Protein AF-0000000080134472 (afdb_homodimer)

Sequence (182 aa):
MKRLTGLQKQVLALYRGFLRTSRTKTPEERNKIESIVSQQFRRNAIEVDRKNFIYIEYLLRRGAKQLQQLKTVDTVSMFTTTPSPPSPPPTMKRLTGLQKQVLALYRGFLRTSRTKTPEERNKIESIVSQQFRRNAIEVDRKNFIYIEYLLRRGAKQLQQLKTVDTVSMFTTTPSPPSPPPT

Organism: Aquilegia coerulea (NCBI:txid218851)

Structure (mmCIF, N/CA/C/O backbone):
data_AF-0000000080134472-model_v1
#
loop_
_entity.id
_entity.type
_entity.pdbx_description
1 polymer 'Complex 1 LYR protein domain-containing protein'
#
loop_
_atom_site.group_PDB
_atom_site.id
_atom_site.type_symbol
_atom_site.label_atom_id
_atom_site.label_alt_id
_atom_site.label_comp_id
_atom_site.label_asym_id
_atom_site.label_entity_id
_atom_site.label_seq_id
_atom_site.pdbx_PDB_ins_code
_atom_site.Cartn_x
_atom_site.Cartn_y
_atom_site.Cartn_z
_atom_site.occupancy
_atom_site.B_iso_or_equiv
_atom_site.auth_seq_id
_atom_site.auth_comp_id
_atom_site.auth_asym_id
_atom_site.auth_atom_id
_atom_site.pdbx_PDB_model_num
ATOM 1 N N . MET A 1 1 ? -15.125 -4.25 -18.797 1 57.41 1 MET A N 1
ATOM 2 C CA . MET A 1 1 ? -14.047 -4.723 -17.938 1 57.41 1 MET A CA 1
ATOM 3 C C . MET A 1 1 ? -13.484 -3.58 -17.094 1 57.41 1 MET A C 1
ATOM 5 O O . MET A 1 1 ? -13.461 -2.43 -17.531 1 57.41 1 MET A O 1
ATOM 9 N N . LYS A 1 2 ? -13.289 -3.744 -15.797 1 72.44 2 LYS A N 1
ATOM 10 C CA . LYS A 1 2 ? -12.758 -2.688 -14.945 1 72.44 2 LYS A CA 1
ATOM 11 C C . LYS A 1 2 ? -11.352 -2.289 -15.367 1 72.44 2 LYS A C 1
ATOM 13 O O . LYS A 1 2 ? -10.562 -3.133 -15.805 1 72.44 2 LYS A O 1
ATOM 18 N N . ARG A 1 3 ? -11.203 -1.103 -15.5 1 89.81 3 ARG A N 1
ATOM 19 C CA . ARG A 1 3 ? -9.898 -0.569 -15.859 1 89.81 3 ARG A CA 1
ATOM 20 C C . ARG A 1 3 ? -8.836 -0.98 -14.844 1 89.81 3 ARG A C 1
ATOM 22 O O . ARG A 1 3 ? -8.945 -0.662 -13.664 1 89.81 3 ARG A O 1
ATOM 29 N N . LEU A 1 4 ? -7.918 -1.798 -15.18 1 87.81 4 LEU A N 1
ATOM 30 C CA . LEU A 1 4 ? -6.863 -2.33 -14.32 1 87.81 4 LEU A CA 1
ATOM 31 C C . LEU A 1 4 ? -5.586 -1.508 -14.453 1 87.81 4 LEU A C 1
ATOM 33 O O . LEU A 1 4 ? -5.289 -0.988 -15.531 1 87.81 4 LEU A O 1
ATOM 37 N N . THR A 1 5 ? -4.969 -1.309 -13.297 1 88 5 THR A N 1
ATOM 38 C CA . THR A 1 5 ? -3.662 -0.662 -13.328 1 88 5 THR A CA 1
ATOM 39 C C . THR A 1 5 ? -2.609 -1.59 -13.93 1 88 5 THR A C 1
ATOM 41 O O . THR A 1 5 ? -2.859 -2.783 -14.109 1 88 5 THR A O 1
ATOM 44 N N . GLY A 1 6 ? -1.47 -1.007 -14.266 1 91.31 6 GLY A N 1
ATOM 45 C CA . GLY A 1 6 ? -0.4 -1.82 -14.82 1 91.31 6 GLY A CA 1
ATOM 46 C C . GLY A 1 6 ? -0.006 -2.979 -13.922 1 91.31 6 GLY A C 1
ATOM 47 O O . GLY A 1 6 ? 0.147 -4.109 -14.391 1 91.31 6 GLY A O 1
ATOM 48 N N . LEU A 1 7 ? 0.048 -2.717 -12.68 1 92.5 7 LEU A N 1
ATOM 49 C CA . LEU A 1 7 ? 0.427 -3.732 -11.703 1 92.5 7 LEU A CA 1
ATOM 50 C C . LEU A 1 7 ? -0.631 -4.828 -11.617 1 92.5 7 LEU A C 1
ATOM 52 O O . LEU A 1 7 ? -0.299 -6.012 -11.539 1 92.5 7 LEU A O 1
ATOM 56 N N . GLN A 1 8 ? -1.829 -4.367 -11.672 1 92.19 8 GLN A N 1
ATOM 57 C CA . GLN A 1 8 ? -2.936 -5.32 -11.633 1 92.19 8 GLN A CA 1
ATOM 58 C C . GLN A 1 8 ? -2.912 -6.238 -12.852 1 92.19 8 GLN A C 1
ATOM 60 O O . GLN A 1 8 ? -3.184 -7.438 -12.734 1 92.19 8 GLN A O 1
ATOM 65 N N . LYS A 1 9 ? -2.568 -5.703 -13.914 1 96.12 9 LYS A N 1
ATOM 66 C CA . LYS A 1 9 ? -2.461 -6.5 -15.133 1 96.12 9 LYS A CA 1
ATOM 67 C C . LYS A 1 9 ? -1.32 -7.508 -15.031 1 96.12 9 LYS A C 1
ATOM 69 O O . LYS A 1 9 ? -1.448 -8.641 -15.5 1 96.12 9 LYS A O 1
ATOM 74 N N . GLN A 1 10 ? -0.285 -7.043 -14.5 1 97.06 10 GLN A N 1
ATOM 75 C CA . GLN A 1 10 ? 0.865 -7.926 -14.328 1 97.06 10 GLN A CA 1
ATOM 76 C C . GLN A 1 10 ? 0.537 -9.086 -13.391 1 97.06 10 GLN A C 1
ATOM 78 O O . GLN A 1 10 ? 0.891 -10.234 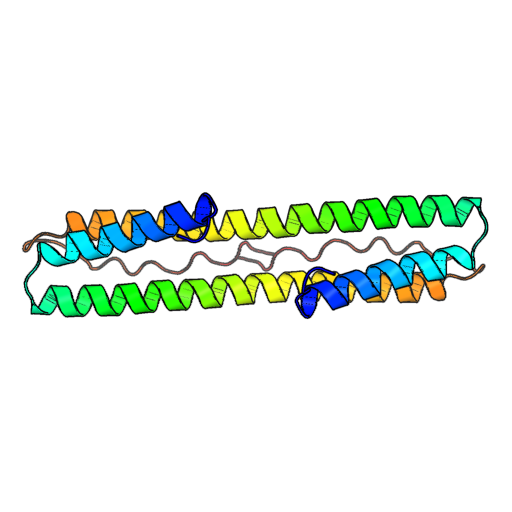-13.664 1 97.06 10 GLN A O 1
ATOM 83 N N . VAL A 1 11 ? -0.142 -8.789 -12.352 1 97 11 VAL A N 1
ATOM 84 C CA . VAL A 1 11 ? -0.553 -9.82 -11.391 1 97 11 VAL A CA 1
ATOM 85 C C . VAL A 1 11 ? -1.493 -10.812 -12.07 1 97 11 VAL A C 1
ATOM 87 O O . VAL A 1 11 ? -1.326 -12.023 -11.938 1 97 11 VAL A O 1
ATOM 90 N N . LEU A 1 12 ? -2.412 -10.25 -12.859 1 96.88 12 LEU A N 1
ATOM 91 C CA . LEU A 1 12 ? -3.375 -11.109 -13.547 1 96.88 12 LEU A CA 1
ATOM 92 C C . LEU A 1 12 ? -2.682 -11.992 -14.578 1 96.88 12 LEU A C 1
ATOM 94 O O . LEU A 1 12 ? -3.02 -13.172 -14.719 1 96.88 12 LEU A O 1
ATOM 98 N N . ALA A 1 13 ? -1.777 -11.43 -15.219 1 98.06 13 ALA A N 1
ATOM 99 C CA . ALA A 1 13 ? -1.027 -12.18 -16.219 1 98.06 13 ALA A CA 1
ATOM 100 C C . ALA A 1 13 ? -0.251 -13.328 -15.57 1 98.06 13 ALA A C 1
ATOM 102 O O . ALA A 1 13 ? -0.202 -14.438 -16.109 1 98.06 1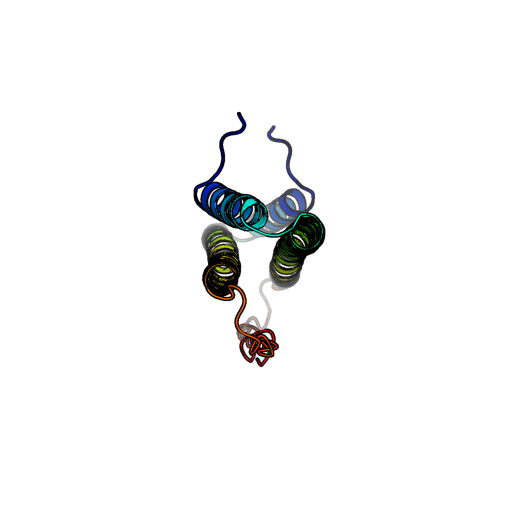3 ALA A O 1
ATOM 103 N N . LEU A 1 14 ? 0.298 -13.078 -14.43 1 98 14 LEU A N 1
ATOM 104 C CA . LEU A 1 14 ? 1.042 -14.094 -13.695 1 98 14 LEU A CA 1
ATOM 105 C C . LEU A 1 14 ? 0.116 -15.211 -13.227 1 98 14 LEU A C 1
ATOM 107 O O . LEU A 1 14 ? 0.446 -16.391 -13.352 1 98 14 LEU A O 1
ATOM 111 N N . TYR A 1 15 ? -0.926 -14.742 -12.688 1 97.62 15 TYR A N 1
ATOM 112 C CA . TYR A 1 15 ? -1.924 -15.703 -12.234 1 97.62 15 TYR A CA 1
ATOM 113 C C . TYR A 1 15 ? -2.363 -16.609 -13.375 1 97.62 15 TYR A C 1
ATOM 115 O O . TYR A 1 15 ? -2.369 -17.844 -13.234 1 97.62 15 TYR A O 1
ATOM 123 N N . ARG A 1 16 ? -2.693 -16.078 -14.492 1 97.56 16 ARG A N 1
ATOM 124 C CA . ARG A 1 16 ? -3.096 -16.828 -15.672 1 97.56 16 ARG A CA 1
ATOM 125 C C . ARG A 1 16 ? -1.982 -17.766 -16.141 1 97.56 16 ARG A C 1
ATOM 127 O O . ARG A 1 16 ? -2.248 -18.875 -16.609 1 97.56 16 ARG A O 1
ATOM 134 N N . GLY A 1 17 ? -0.794 -17.234 -16.047 1 97.88 17 GLY A N 1
ATOM 135 C CA . GLY A 1 17 ? 0.347 -18.062 -16.391 1 97.88 17 GLY A CA 1
ATOM 136 C C . GLY A 1 17 ? 0.418 -19.344 -15.57 1 97.88 17 GLY A C 1
ATOM 137 O O . GLY A 1 17 ? 0.674 -20.422 -16.109 1 97.88 17 GLY A O 1
ATOM 138 N N . PHE A 1 18 ? 0.134 -19.25 -14.344 1 97.5 18 PHE A N 1
ATOM 139 C CA . PHE A 1 18 ? 0.097 -20.422 -13.477 1 97.5 18 PHE A CA 1
ATOM 140 C C . PHE A 1 18 ? -1.016 -21.375 -13.906 1 97.5 18 PHE A C 1
ATOM 142 O O . PHE A 1 18 ? -0.802 -22.578 -14 1 97.5 18 PHE A O 1
ATOM 149 N N . LEU A 1 19 ? -2.16 -20.828 -14.18 1 97.19 19 LEU A N 1
ATOM 150 C CA . LEU A 1 19 ? -3.314 -21.656 -14.523 1 97.19 19 LEU A CA 1
ATOM 151 C C . LEU A 1 19 ? -3.102 -22.344 -15.867 1 97.19 19 LEU A C 1
ATOM 153 O O . LEU A 1 19 ? -3.463 -23.516 -16.031 1 97.19 19 LEU A O 1
ATOM 157 N N . ARG A 1 20 ? -2.479 -21.672 -16.734 1 97 20 ARG A N 1
ATOM 158 C CA . ARG A 1 20 ? -2.186 -22.266 -18.031 1 97 20 ARG A CA 1
ATOM 159 C C . ARG A 1 20 ? -1.187 -23.406 -17.906 1 97 20 ARG A C 1
ATOM 161 O O . ARG A 1 20 ? -1.351 -24.453 -18.531 1 97 20 ARG A O 1
ATOM 168 N N . THR A 1 21 ? -0.228 -23.203 -17.078 1 96.12 21 THR A N 1
ATOM 169 C CA . THR A 1 21 ? 0.786 -24.234 -16.875 1 96.12 21 THR A CA 1
ATOM 170 C C . THR A 1 21 ? 0.186 -25.453 -16.188 1 96.12 21 THR A C 1
ATOM 172 O O . THR A 1 21 ? 0.572 -26.578 -16.469 1 96.12 21 THR A O 1
ATOM 175 N N . SER A 1 22 ? -0.727 -25.188 -15.297 1 95.44 22 SER A N 1
ATOM 176 C CA . SER A 1 22 ? -1.353 -26.281 -14.57 1 95.44 22 SER A CA 1
ATOM 177 C C . SER A 1 22 ? -2.082 -27.234 -15.523 1 95.44 22 SER A C 1
ATOM 179 O O . SER A 1 22 ? -2.225 -28.422 -15.234 1 95.44 22 SER A O 1
ATOM 181 N N . ARG A 1 23 ? -2.479 -26.719 -16.672 1 95.31 23 ARG A N 1
ATOM 182 C CA . ARG A 1 23 ? -3.242 -27.516 -17.625 1 95.31 23 ARG A CA 1
ATOM 183 C C . ARG A 1 23 ? -2.344 -28.516 -18.344 1 95.31 23 ARG A C 1
ATOM 185 O O . ARG A 1 23 ? -2.832 -29.469 -18.953 1 95.31 23 ARG A O 1
ATOM 192 N N . THR A 1 24 ? -1.021 -28.281 -18.281 1 93.38 24 THR A N 1
ATOM 193 C CA . THR A 1 24 ? -0.069 -29.188 -18.922 1 93.38 24 THR A CA 1
ATOM 194 C C . THR A 1 24 ? 0.26 -30.359 -18 1 93.38 24 THR A C 1
ATOM 196 O O . THR A 1 24 ? 0.948 -31.297 -18.406 1 93.38 24 THR A O 1
ATOM 199 N N . LYS A 1 25 ? -0.291 -30.375 -16.828 1 92.44 25 LYS A N 1
ATOM 200 C CA . LYS A 1 25 ? -0.012 -31.406 -15.836 1 92.44 25 LYS A CA 1
ATOM 201 C C . LYS A 1 25 ? -1.186 -32.375 -15.711 1 92.44 25 LYS A C 1
ATOM 203 O O . LYS A 1 25 ? -2.191 -32.25 -16.406 1 92.44 25 LYS A O 1
ATOM 208 N N . THR A 1 26 ? -0.998 -33.469 -14.852 1 94.25 26 THR A N 1
ATOM 209 C CA . THR A 1 26 ? -2.076 -34.438 -14.594 1 94.25 26 THR A CA 1
ATOM 210 C C . THR A 1 26 ? -3.252 -33.75 -13.906 1 94.25 26 THR A C 1
ATOM 212 O O . THR A 1 26 ? -3.08 -32.719 -13.258 1 94.25 26 THR A O 1
ATOM 215 N N . PRO A 1 27 ? -4.422 -34.25 -14.055 1 94.88 27 PRO A N 1
ATOM 216 C CA . PRO A 1 27 ? -5.594 -33.625 -13.422 1 94.88 27 PRO A CA 1
ATOM 217 C C . PRO A 1 27 ? -5.434 -33.469 -11.914 1 94.88 27 PRO A C 1
ATOM 219 O O . PRO A 1 27 ? -5.922 -32.5 -11.336 1 94.88 27 PRO A O 1
ATOM 222 N N . GLU A 1 28 ? -4.832 -34.438 -11.312 1 94.5 28 GLU A N 1
ATOM 223 C CA . GLU A 1 28 ? -4.605 -34.344 -9.875 1 94.5 28 GLU A CA 1
ATOM 224 C C . GLU A 1 28 ? -3.656 -33.188 -9.531 1 94.5 28 GLU A C 1
ATOM 226 O O . GLU A 1 28 ? -3.91 -32.438 -8.602 1 94.5 28 GLU A O 1
ATOM 231 N N . GLU A 1 29 ? -2.52 -33.125 -10.242 1 93.62 29 GLU A N 1
ATOM 232 C CA . GLU A 1 29 ? -1.543 -32.062 -10.039 1 93.62 29 GLU A CA 1
ATOM 233 C C . GLU A 1 29 ? -2.137 -30.688 -10.375 1 93.62 29 GLU A C 1
ATOM 235 O O . GLU A 1 29 ? -1.854 -29.703 -9.695 1 93.62 29 GLU A O 1
ATOM 240 N N . ARG A 1 30 ? -2.939 -30.719 -11.406 1 96 30 ARG A N 1
ATOM 241 C CA . ARG A 1 30 ? -3.592 -29.484 -11.82 1 96 30 ARG A CA 1
ATOM 242 C C . ARG A 1 30 ? -4.453 -28.922 -10.695 1 96 30 ARG A C 1
ATOM 244 O O . ARG A 1 30 ? -4.344 -27.734 -10.359 1 96 30 ARG A O 1
ATOM 251 N N . ASN A 1 31 ? -5.266 -29.766 -10.148 1 96.19 31 ASN A N 1
ATOM 252 C CA . ASN A 1 31 ? -6.137 -29.344 -9.062 1 96.19 31 ASN A CA 1
ATOM 253 C C . ASN A 1 31 ? -5.328 -28.828 -7.875 1 96.19 31 ASN A C 1
ATOM 255 O O . ASN A 1 31 ? -5.715 -27.828 -7.242 1 96.19 31 ASN A O 1
ATOM 259 N N . LYS A 1 32 ? -4.227 -29.484 -7.59 1 96.12 32 LYS A N 1
ATOM 260 C CA . LYS A 1 32 ? -3.367 -29.062 -6.488 1 96.12 32 LYS A CA 1
ATOM 261 C C . LYS A 1 32 ? -2.73 -27.703 -6.773 1 96.12 32 LYS A C 1
ATOM 263 O O . LYS A 1 32 ? -2.744 -26.828 -5.918 1 96.12 32 LYS A O 1
ATOM 268 N N . ILE A 1 33 ? -2.193 -27.594 -7.969 1 95.69 33 ILE A N 1
ATOM 269 C CA . ILE A 1 33 ? -1.536 -26.359 -8.367 1 95.69 33 ILE A CA 1
ATOM 270 C C . ILE A 1 33 ? -2.537 -25.203 -8.32 1 95.69 33 ILE A C 1
ATOM 272 O O . ILE A 1 33 ? -2.25 -24.141 -7.754 1 95.69 33 ILE A O 1
ATOM 276 N N . GLU A 1 34 ? -3.711 -25.391 -8.852 1 97.19 34 GLU A N 1
ATOM 277 C CA . GLU A 1 34 ? -4.73 -24.344 -8.891 1 97.19 34 GLU A CA 1
ATOM 278 C C . GLU A 1 34 ? -5.141 -23.922 -7.484 1 97.19 34 GLU A C 1
ATOM 280 O O . GLU A 1 34 ? -5.316 -22.734 -7.219 1 97.19 34 GLU A O 1
ATOM 285 N N . SER A 1 35 ? -5.242 -24.891 -6.637 1 97.38 35 SER A N 1
ATOM 286 C CA . SER A 1 35 ? -5.617 -24.594 -5.254 1 97.38 35 SER A CA 1
ATOM 287 C C . SER A 1 35 ? -4.531 -23.797 -4.543 1 97.38 35 SER A C 1
ATOM 289 O O . SER A 1 35 ? -4.824 -22.812 -3.865 1 97.38 35 SER A O 1
ATOM 291 N N . ILE A 1 36 ? -3.279 -24.188 -4.73 1 96.5 36 ILE A N 1
ATOM 292 C CA . ILE A 1 36 ? -2.146 -23.547 -4.082 1 96.5 36 ILE A CA 1
ATOM 293 C C . ILE A 1 36 ? -1.996 -22.125 -4.605 1 96.5 36 ILE A C 1
ATOM 295 O O . ILE A 1 36 ? -1.831 -21.172 -3.826 1 96.5 36 ILE A O 1
ATOM 299 N N . VAL A 1 37 ? -2.129 -22.031 -5.855 1 97.62 37 VAL A N 1
ATOM 300 C CA . VAL A 1 37 ? -1.937 -20.734 -6.504 1 97.62 37 VAL A CA 1
ATOM 301 C C . VAL A 1 37 ? -3.053 -19.781 -6.09 1 97.62 37 VAL A C 1
ATOM 303 O O . VAL A 1 37 ? -2.791 -18.641 -5.703 1 97.62 37 VAL A O 1
ATOM 306 N N . SER A 1 38 ? -4.242 -20.234 -6.156 1 97.5 38 SER A N 1
ATOM 307 C CA . SER A 1 38 ? -5.375 -19.406 -5.758 1 97.5 38 SER A CA 1
ATOM 308 C C . SER A 1 38 ? -5.238 -18.938 -4.312 1 97.5 38 SER A C 1
ATOM 310 O O . SER A 1 38 ? -5.465 -17.766 -4.012 1 97.5 38 SER A O 1
ATOM 312 N N . GLN A 1 39 ? -4.809 -19.828 -3.523 1 98 39 GLN A N 1
ATOM 313 C CA . GLN A 1 39 ? -4.633 -19.5 -2.113 1 98 39 GLN A CA 1
ATOM 314 C C . GLN A 1 39 ? -3.5 -18.484 -1.918 1 98 39 GLN A C 1
ATOM 316 O O . GLN A 1 39 ? -3.621 -17.562 -1.126 1 98 39 GLN A O 1
ATOM 321 N N . GLN A 1 40 ? -2.426 -18.688 -2.672 1 97.56 40 GLN A N 1
ATOM 322 C CA . GLN A 1 40 ? -1.273 -17.797 -2.562 1 97.56 40 GLN A CA 1
ATOM 323 C C . GLN A 1 40 ? -1.625 -16.375 -3.014 1 97.56 40 GLN A C 1
ATOM 325 O O . GLN A 1 40 ? -1.237 -15.406 -2.369 1 97.56 40 GLN A O 1
ATOM 330 N N . PHE A 1 41 ? -2.283 -16.297 -4.066 1 97.94 41 PHE A N 1
ATOM 331 C CA . PHE A 1 41 ? -2.66 -14.992 -4.586 1 97.94 41 PHE A CA 1
ATOM 332 C C . PHE A 1 41 ? -3.619 -14.289 -3.631 1 97.94 41 PHE A C 1
ATOM 334 O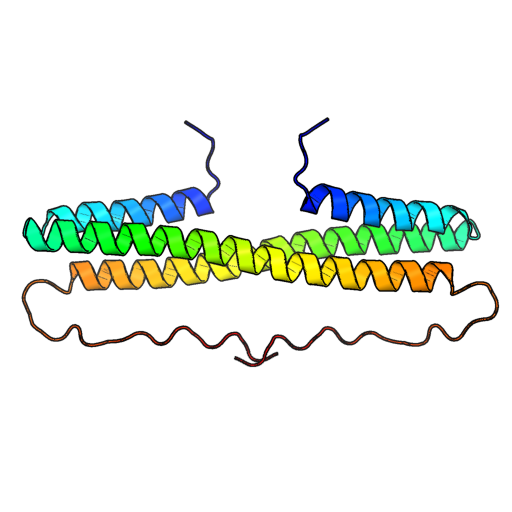 O . PHE A 1 41 ? -3.531 -13.078 -3.438 1 97.94 41 PHE A O 1
ATOM 341 N N . ARG A 1 42 ? -4.441 -15.039 -2.979 1 97.12 42 ARG A N 1
ATOM 342 C CA . ARG A 1 42 ? -5.355 -14.469 -1.994 1 97.12 42 ARG A CA 1
ATOM 343 C C . ARG A 1 42 ? -4.598 -13.977 -0.764 1 97.12 42 ARG A C 1
ATOM 345 O O . ARG A 1 42 ? -4.844 -12.875 -0.274 1 97.12 42 ARG A O 1
ATOM 352 N N . ARG A 1 43 ? -3.729 -14.781 -0.383 1 97.06 43 ARG A N 1
ATOM 353 C CA . ARG A 1 43 ? -2.918 -14.422 0.775 1 97.06 43 ARG A CA 1
ATOM 354 C C . ARG A 1 43 ? -2.078 -13.18 0.493 1 97.06 43 ARG A C 1
ATOM 356 O O . ARG A 1 43 ? -1.977 -12.289 1.338 1 97.06 43 ARG A O 1
ATOM 363 N N . ASN A 1 44 ? -1.481 -13.18 -0.648 1 96.56 44 ASN A N 1
ATOM 364 C CA . ASN A 1 44 ? -0.672 -12.023 -1.032 1 96.56 44 ASN A CA 1
ATOM 365 C C . ASN A 1 44 ? -1.496 -10.742 -1.048 1 96.56 44 ASN A C 1
ATOM 367 O O . ASN A 1 44 ? -1.018 -9.688 -0.628 1 96.56 44 ASN A O 1
ATOM 371 N N . ALA A 1 45 ? -2.68 -10.859 -1.526 1 96 45 ALA A N 1
ATOM 372 C CA . ALA A 1 45 ? -3.562 -9.695 -1.574 1 96 45 ALA A CA 1
ATOM 373 C C . ALA A 1 45 ? -3.84 -9.156 -0.172 1 96 45 ALA A C 1
ATOM 375 O O . ALA A 1 45 ? -3.799 -7.949 0.056 1 96 45 ALA A O 1
ATOM 376 N N . ILE A 1 46 ? -4.117 -10.031 0.723 1 96.25 46 ILE A N 1
ATOM 377 C CA . ILE A 1 46 ? -4.402 -9.664 2.107 1 96.25 46 ILE A CA 1
ATOM 378 C C . ILE A 1 46 ? -3.156 -9.047 2.744 1 96.25 46 ILE A C 1
ATOM 380 O O . ILE A 1 46 ? -3.244 -8.031 3.434 1 96.25 46 ILE A O 1
ATOM 384 N N . GLU A 1 47 ? -2.057 -9.672 2.459 1 95.88 47 GLU A N 1
ATOM 385 C CA . GLU A 1 47 ? -0.803 -9.203 3.047 1 95.88 47 GLU A CA 1
ATOM 386 C C . GLU A 1 47 ? -0.438 -7.812 2.545 1 95.88 47 GLU A C 1
ATOM 388 O O . GLU A 1 47 ? 0.057 -6.98 3.309 1 95.88 47 GLU A O 1
ATOM 393 N N . VAL A 1 48 ? -0.606 -7.598 1.319 1 94.81 48 VAL A N 1
ATOM 394 C CA . VAL A 1 48 ? -0.325 -6.293 0.73 1 94.81 48 VAL A CA 1
ATOM 395 C C . VAL A 1 48 ? -1.194 -5.227 1.394 1 94.81 48 VAL A C 1
ATOM 397 O O . VAL A 1 48 ? -0.706 -4.152 1.754 1 94.81 48 VAL A O 1
ATOM 400 N N . ASP A 1 49 ? -2.457 -5.527 1.548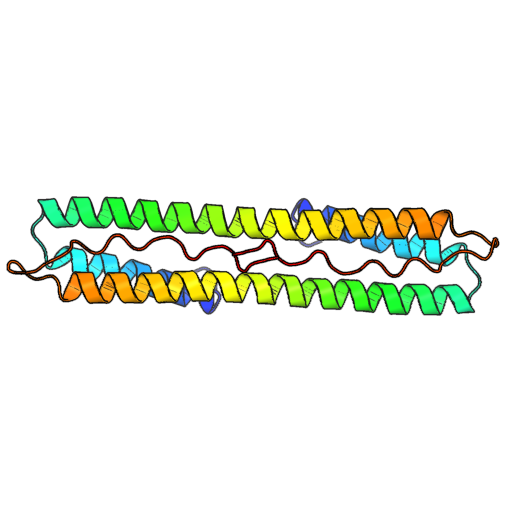 1 93.31 49 ASP A N 1
ATOM 401 C CA . ASP A 1 49 ? -3.381 -4.594 2.184 1 93.31 49 ASP A CA 1
ATOM 402 C C . ASP A 1 49 ? -2.979 -4.32 3.631 1 93.31 49 ASP A C 1
ATOM 404 O O . ASP A 1 49 ? -3.018 -3.176 4.086 1 93.31 49 ASP A O 1
ATOM 408 N N . ARG A 1 50 ? -2.67 -5.352 4.301 1 94.69 50 ARG A N 1
ATOM 409 C CA . ARG A 1 50 ? -2.293 -5.238 5.707 1 94.69 50 ARG A CA 1
ATOM 410 C C . ARG A 1 50 ? -1.042 -4.383 5.875 1 94.69 50 ARG A C 1
ATOM 412 O O . ARG A 1 50 ? -0.987 -3.52 6.754 1 94.69 50 ARG A O 1
ATOM 419 N N . LYS A 1 51 ? -0.094 -4.695 5.078 1 93.69 51 LYS A N 1
ATOM 420 C CA . LYS A 1 51 ? 1.159 -3.947 5.137 1 93.69 51 LYS A CA 1
ATOM 421 C C . LYS A 1 51 ? 0.929 -2.465 4.863 1 93.69 51 LYS A C 1
ATOM 423 O O . LYS A 1 51 ? 1.491 -1.606 5.547 1 93.69 51 LYS A O 1
ATOM 428 N N . ASN A 1 52 ? 0.133 -2.262 3.865 1 92.44 52 ASN A N 1
ATOM 429 C CA . ASN A 1 52 ? -0.208 -0.881 3.537 1 92.44 52 ASN A CA 1
ATOM 430 C C . ASN A 1 52 ? -0.913 -0.186 4.699 1 92.44 52 ASN A C 1
ATOM 432 O O . ASN A 1 52 ? -0.574 0.946 5.047 1 92.44 52 ASN A O 1
ATOM 436 N N . PHE A 1 53 ? -1.767 -0.827 5.301 1 92.81 53 PHE A N 1
ATOM 437 C CA . PHE A 1 53 ? -2.547 -0.276 6.402 1 92.81 53 PHE A CA 1
ATOM 438 C C . PHE A 1 53 ? -1.653 0.045 7.594 1 92.81 53 PHE A C 1
ATOM 440 O O . PHE A 1 53 ? -1.772 1.114 8.195 1 92.81 53 PHE A O 1
ATOM 447 N N . ILE A 1 54 ? -0.792 -0.87 7.867 1 94.62 54 ILE A N 1
ATOM 448 C CA . ILE A 1 54 ? 0.119 -0.686 8.992 1 94.62 54 ILE A CA 1
ATOM 449 C C . ILE A 1 54 ? 0.979 0.555 8.758 1 94.62 54 ILE A C 1
ATOM 451 O O . ILE A 1 54 ? 1.166 1.366 9.672 1 94.62 54 ILE A O 1
ATOM 455 N N . TYR A 1 55 ? 1.504 0.747 7.688 1 94.75 55 TYR A N 1
ATOM 456 C CA . TYR A 1 55 ? 2.365 1.878 7.363 1 94.75 55 TYR A CA 1
ATOM 457 C C . TYR A 1 55 ? 1.591 3.189 7.426 1 94.75 55 TYR A C 1
ATOM 459 O O . TYR A 1 55 ? 2.076 4.18 7.98 1 94.75 55 TYR A O 1
ATOM 467 N N . ILE A 1 56 ? 0.335 3.188 6.855 1 95.69 56 ILE A N 1
ATOM 468 C CA . ILE A 1 56 ? -0.476 4.398 6.855 1 95.69 56 ILE A CA 1
ATOM 469 C C . ILE A 1 56 ? -0.883 4.75 8.289 1 95.69 56 ILE A C 1
ATOM 471 O O . ILE A 1 56 ? -0.888 5.922 8.664 1 95.69 56 ILE A O 1
ATOM 475 N N . GLU A 1 57 ? -1.192 3.732 9.008 1 95.31 57 GLU A N 1
ATOM 476 C CA . GLU A 1 57 ? -1.52 3.969 10.414 1 95.31 57 GLU A CA 1
ATOM 477 C C . GLU A 1 57 ? -0.352 4.617 11.148 1 95.31 57 GLU A C 1
ATOM 479 O O . GLU A 1 57 ? -0.552 5.512 11.977 1 95.31 57 GLU A O 1
ATOM 484 N N . TYR A 1 58 ? 0.798 4.152 10.914 1 96.25 58 TYR A N 1
ATOM 485 C CA . TYR A 1 58 ? 1.998 4.742 11.5 1 96.25 58 TYR A CA 1
ATOM 486 C C . TYR A 1 58 ? 2.121 6.215 11.125 1 96.25 58 TYR A C 1
ATOM 488 O O . TYR A 1 58 ? 2.402 7.059 11.977 1 96.25 58 TYR A O 1
ATOM 496 N N . LEU A 1 59 ? 1.894 6.512 9.898 1 96.44 59 LEU A N 1
ATOM 497 C CA . LEU A 1 59 ? 1.975 7.891 9.43 1 96.44 59 LEU A CA 1
ATOM 498 C C . LEU A 1 59 ? 0.912 8.758 10.102 1 96.44 59 LEU A C 1
ATOM 500 O O . LEU A 1 59 ? 1.181 9.898 10.469 1 96.44 59 LEU A O 1
ATOM 504 N N . LEU A 1 60 ? -0.239 8.18 10.266 1 97.06 60 LEU A N 1
ATOM 505 C CA . LEU A 1 60 ? -1.342 8.906 10.891 1 97.06 60 LEU A CA 1
ATOM 506 C C . LEU A 1 60 ? -1.04 9.195 12.359 1 97.06 60 LEU A C 1
ATOM 508 O O . LEU A 1 60 ? -1.309 10.297 12.844 1 97.06 60 LEU A O 1
ATOM 512 N N . ARG A 1 61 ? -0.487 8.219 13 1 96.94 61 ARG A N 1
ATOM 513 C CA . ARG A 1 61 ? -0.133 8.414 14.398 1 96.94 61 ARG A CA 1
ATOM 514 C C . ARG A 1 61 ? 0.948 9.477 14.555 1 96.94 61 ARG A C 1
ATOM 516 O O . ARG A 1 61 ? 0.861 10.336 15.438 1 96.94 61 ARG A O 1
ATOM 523 N N . ARG A 1 62 ? 1.835 9.469 13.758 1 95.94 62 ARG A N 1
ATOM 524 C CA . ARG A 1 62 ? 2.898 10.469 13.766 1 95.94 62 ARG A CA 1
ATOM 525 C C . ARG A 1 62 ? 2.344 11.859 13.484 1 95.94 62 ARG A C 1
ATOM 527 O O . ARG A 1 62 ? 2.719 12.828 14.141 1 95.94 62 ARG A O 1
ATOM 534 N N . GLY A 1 63 ? 1.451 11.82 12.5 1 96.69 63 GLY A N 1
ATOM 535 C CA . GLY A 1 63 ? 0.818 13.094 12.188 1 96.69 63 GLY A CA 1
ATOM 536 C C . GLY A 1 63 ? -0.024 13.633 13.328 1 96.69 63 GLY A C 1
ATOM 537 O O . GLY A 1 63 ? -0.016 14.844 13.594 1 96.69 63 GLY A O 1
ATOM 538 N N . ALA A 1 64 ? -0.657 12.805 13.938 1 96.81 64 ALA A N 1
ATOM 539 C CA . ALA A 1 64 ? -1.496 13.211 15.062 1 96.81 64 ALA A CA 1
ATOM 540 C C . ALA A 1 64 ? -0.652 13.781 16.188 1 96.81 64 ALA A C 1
ATOM 542 O O . ALA A 1 64 ? -1.037 14.773 16.828 1 96.81 64 ALA A O 1
ATOM 543 N N . LYS A 1 65 ? 0.422 13.219 16.438 1 96.19 65 LYS A N 1
ATOM 544 C CA . LYS A 1 65 ? 1.333 13.719 17.469 1 96.19 65 LYS A CA 1
ATOM 545 C C . LYS A 1 65 ? 1.862 15.109 17.094 1 96.19 65 LYS A C 1
ATOM 547 O O . LYS A 1 65 ? 1.93 15.992 17.953 1 96.19 65 LYS A O 1
ATOM 552 N N . GLN A 1 66 ? 2.227 15.242 15.906 1 95.25 66 GLN A N 1
ATOM 553 C CA . GLN A 1 66 ? 2.727 16.531 15.43 1 95.25 66 GLN A CA 1
ATOM 554 C C . GLN A 1 66 ? 1.651 17.609 15.523 1 95.25 66 GLN A C 1
ATOM 556 O O . GLN A 1 66 ? 1.947 18.75 15.867 1 95.25 66 GLN A O 1
ATOM 561 N N . LEU A 1 67 ? 0.474 17.25 15.234 1 95.88 67 LEU A N 1
ATOM 562 C CA . LEU A 1 67 ? -0.641 18.188 15.328 1 95.88 67 LEU A CA 1
ATOM 563 C C . LEU A 1 67 ? -0.86 18.625 16.781 1 95.88 67 LEU A C 1
ATOM 565 O O . LEU A 1 67 ? -1.08 19.812 17.047 1 95.88 67 LEU A O 1
ATOM 569 N N . GLN A 1 68 ? -0.81 17.641 17.656 1 94.69 68 GLN A N 1
ATOM 570 C CA . GLN A 1 68 ? -0.963 17.953 19.078 1 94.69 68 GLN A CA 1
ATOM 571 C C . GLN A 1 68 ? 0.146 18.891 19.547 1 94.69 68 GLN A C 1
ATOM 573 O O . GLN A 1 68 ? -0.105 19.812 20.328 1 94.69 68 GLN A O 1
ATOM 578 N N . GLN A 1 69 ? 1.316 18.656 19.125 1 93.06 69 GLN A N 1
ATOM 579 C CA . GLN A 1 69 ? 2.455 19.5 19.484 1 93.06 69 GLN A CA 1
ATOM 580 C C . GLN A 1 69 ? 2.303 20.906 18.922 1 93.06 69 GLN A C 1
ATOM 582 O O . GLN A 1 69 ? 2.654 21.891 19.562 1 93.06 69 GLN A O 1
ATOM 587 N N . LEU A 1 70 ? 1.781 20.938 17.781 1 91.19 70 LEU A N 1
ATOM 588 C CA . LEU A 1 70 ? 1.557 22.219 17.125 1 91.19 70 LEU A CA 1
ATOM 589 C C . LEU A 1 70 ? 0.51 23.047 17.891 1 91.19 70 LEU A C 1
ATOM 591 O O . LEU A 1 70 ? 0.609 24.266 17.953 1 91.19 70 LEU A O 1
ATOM 595 N N . LYS A 1 71 ? -0.339 22.328 18.453 1 89.38 71 LYS A N 1
ATOM 596 C CA . LYS A 1 71 ? -1.394 22.984 19.219 1 89.38 71 LYS A CA 1
ATOM 597 C C . LYS A 1 71 ? -0.866 23.5 20.547 1 89.38 71 LYS A C 1
ATOM 599 O O . LYS A 1 71 ? -1.322 24.531 21.047 1 89.38 71 LYS A O 1
ATOM 604 N N . THR A 1 72 ? 0.093 22.656 21.078 1 84.12 72 THR A N 1
ATOM 605 C CA . THR A 1 72 ? 0.615 23.016 22.391 1 84.12 72 THR A CA 1
ATOM 606 C C . THR A 1 72 ? 1.745 24.031 22.266 1 84.12 72 THR A C 1
ATOM 608 O O . THR A 1 72 ? 2.01 24.781 23.203 1 84.12 72 THR A O 1
ATOM 611 N N . VAL A 1 73 ? 2.559 23.812 21.25 1 66.12 73 VAL A N 1
ATOM 612 C CA . VAL A 1 73 ? 3.588 24.828 21.078 1 66.12 73 VAL A CA 1
ATOM 613 C C . VAL A 1 73 ? 2.941 26.203 21 1 66.12 73 VAL A C 1
ATOM 615 O O . VAL A 1 73 ? 2.266 26.531 20.016 1 66.12 73 VAL A O 1
ATOM 618 N N . ASP A 1 74 ? 2.244 26.797 21.797 1 54.94 74 ASP A N 1
ATOM 619 C CA . ASP A 1 74 ? 2.016 28.234 21.953 1 54.94 74 ASP A CA 1
ATOM 620 C C . ASP A 1 74 ? 3.334 29 21.953 1 54.94 74 ASP A C 1
ATOM 622 O O . ASP A 1 74 ? 4.398 28.422 22.188 1 54.94 74 ASP A O 1
ATOM 626 N N . THR A 1 75 ? 3.592 30.672 22.031 1 48.38 75 THR A N 1
ATOM 627 C CA . THR A 1 75 ? 4.801 31.469 22.156 1 48.38 75 THR A CA 1
ATOM 628 C C . THR A 1 75 ? 5.758 30.844 23.172 1 48.38 75 THR A C 1
ATOM 630 O O . THR A 1 75 ? 6.895 31.297 23.312 1 48.38 75 THR A O 1
ATOM 633 N N . VAL A 1 76 ? 5.555 30.438 24.203 1 42.38 76 VAL A N 1
ATOM 634 C CA . VAL A 1 76 ? 6.754 30.328 25.031 1 42.38 76 VAL A CA 1
ATOM 635 C C . VAL A 1 76 ? 7.617 29.172 24.547 1 42.38 76 VAL A C 1
ATOM 637 O O . VAL A 1 76 ? 8.781 29.047 24.953 1 42.38 76 VAL A O 1
ATOM 640 N N . SER A 1 77 ? 7.238 28.031 23.984 1 43.41 77 SER A N 1
ATOM 641 C CA . SER A 1 77 ? 7.859 26.734 24.266 1 43.41 77 SER A CA 1
ATOM 642 C C . SER A 1 77 ? 9.031 26.469 23.328 1 43.41 77 SER A C 1
ATOM 644 O O . SER A 1 77 ? 9.117 27.062 22.25 1 43.41 77 SER A O 1
ATOM 646 N N . MET A 1 78 ? 10.109 25.062 23.5 1 41.5 78 MET A N 1
ATOM 647 C CA . MET A 1 78 ? 11.125 24.031 23.453 1 41.5 78 MET A CA 1
ATOM 648 C C . MET A 1 78 ? 10.945 23.141 22.234 1 41.5 78 MET A C 1
ATOM 650 O O . MET A 1 78 ? 10.18 22.172 22.266 1 41.5 78 MET A O 1
ATOM 654 N N . PHE A 1 79 ? 10.602 23.453 21 1 43.06 79 PHE A N 1
ATOM 655 C CA . PHE A 1 79 ? 10.367 22.719 19.766 1 43.06 79 PHE A CA 1
ATOM 656 C C . PHE A 1 79 ? 11.617 21.953 19.344 1 43.06 79 PHE A C 1
ATOM 658 O O . PHE A 1 79 ? 11.781 21.609 18.172 1 43.06 79 PHE A O 1
ATOM 665 N N . THR A 1 80 ? 12.578 21.656 20.109 1 41.81 80 THR A N 1
ATOM 666 C CA . THR A 1 80 ? 13.797 21.172 19.484 1 41.81 80 THR A CA 1
ATOM 667 C C . THR A 1 80 ? 13.609 19.734 18.984 1 41.81 80 THR A C 1
ATOM 669 O O . THR A 1 80 ? 14.578 19.047 18.641 1 41.81 80 THR A O 1
ATOM 672 N N . THR A 1 81 ? 12.422 18.938 19.188 1 42.16 81 THR A N 1
ATOM 673 C CA . THR A 1 81 ? 12.734 17.5 19.141 1 42.16 81 THR A CA 1
ATOM 674 C C . THR A 1 81 ? 12.742 17 17.703 1 42.16 81 THR A C 1
ATOM 676 O O . THR A 1 81 ? 11.727 17.062 17.016 1 42.16 81 THR A O 1
ATOM 679 N N . THR A 1 82 ? 13.812 16.781 17.031 1 41.19 82 THR A N 1
ATOM 680 C CA . THR A 1 82 ? 14.109 16.219 15.719 1 41.19 82 THR A CA 1
ATOM 681 C C . THR A 1 82 ? 13.617 14.781 15.625 1 41.19 82 THR A C 1
ATOM 683 O O . THR A 1 82 ? 14.07 13.914 16.375 1 41.19 82 THR A O 1
ATOM 686 N N . PRO A 1 83 ? 12.383 14.352 15.203 1 42.62 83 PRO A N 1
ATOM 687 C CA . PRO A 1 83 ? 11.992 12.938 15.188 1 42.62 83 PRO A CA 1
ATOM 688 C C . PRO A 1 83 ? 12.797 12.125 14.18 1 42.62 83 PRO A C 1
ATOM 690 O O . PRO A 1 83 ? 12.969 12.539 13.031 1 42.62 83 PRO A O 1
ATOM 693 N N . SER A 1 84 ? 13.758 11.25 14.516 1 45.5 84 SER A N 1
ATOM 694 C CA . SER A 1 84 ? 14.5 10.328 13.664 1 45.5 84 SER A CA 1
ATOM 695 C C . SER A 1 84 ? 13.586 9.281 13.039 1 45.5 84 SER A C 1
ATOM 697 O O . SER A 1 84 ? 12.688 8.758 13.711 1 45.5 84 SER A O 1
ATOM 699 N N . PRO A 1 85 ? 13.383 9.188 11.805 1 46.16 85 PRO A N 1
ATOM 700 C CA . PRO A 1 85 ? 12.508 8.234 11.117 1 46.16 85 PRO A CA 1
ATOM 701 C C . PRO A 1 85 ? 12.68 6.801 11.625 1 46.16 85 PRO A C 1
ATOM 703 O O . PRO A 1 85 ? 13.766 6.434 12.094 1 46.16 85 PRO A O 1
ATOM 706 N N . PRO A 1 86 ? 11.602 6.164 12.156 1 42.81 86 PRO A N 1
ATOM 707 C CA . PRO A 1 86 ? 11.805 4.82 12.703 1 42.81 86 PRO A CA 1
ATOM 708 C C . PRO A 1 86 ? 12.57 3.9 11.75 1 42.81 86 PRO A C 1
ATOM 710 O O . PRO A 1 86 ? 12.453 4.035 10.531 1 42.81 86 PRO A O 1
ATOM 713 N N . SER A 1 87 ? 13.742 3.422 12.148 1 40.97 87 SER A N 1
ATOM 714 C CA . SER A 1 87 ? 14.57 2.432 11.461 1 40.97 87 SER A CA 1
ATOM 715 C C . SER A 1 87 ? 13.727 1.272 10.945 1 40.97 87 SER A C 1
ATOM 717 O O . SER A 1 87 ? 12.82 0.802 11.633 1 40.97 87 SER A O 1
ATOM 719 N N . PRO A 1 88 ? 13.672 1.104 9.625 1 41.75 88 PRO A N 1
ATOM 720 C CA . PRO A 1 88 ? 12.914 -0.012 9.062 1 41.75 88 PRO A CA 1
ATOM 721 C C . PRO A 1 88 ? 13.062 -1.299 9.867 1 41.75 88 PRO A C 1
ATOM 723 O O . PRO A 1 88 ? 14.062 -1.478 10.57 1 41.75 88 PRO A O 1
ATOM 726 N N . PRO A 1 89 ? 11.984 -1.879 10.336 1 38.47 89 PRO A N 1
ATOM 727 C CA . PRO A 1 89 ? 12.219 -3.055 11.18 1 38.47 89 PRO A CA 1
ATOM 728 C C . PRO A 1 89 ? 13.398 -3.896 10.703 1 38.47 89 PRO A C 1
ATOM 730 O O . PRO A 1 89 ? 13.727 -3.893 9.516 1 38.47 89 PRO A O 1
ATOM 733 N N . PRO A 1 90 ? 14.359 -4.262 11.617 1 34.38 90 PRO A N 1
ATOM 734 C CA . PRO A 1 90 ? 15.461 -5.109 11.148 1 34.38 90 PRO A CA 1
ATOM 735 C C . PRO A 1 90 ? 14.984 -6.285 10.305 1 34.38 90 PRO A C 1
ATOM 737 O O . PRO A 1 90 ? 13.938 -6.875 10.594 1 34.38 90 PRO A O 1
ATOM 740 N N . THR A 1 91 ? 15.383 -6.477 8.977 1 26.44 91 THR A N 1
ATOM 741 C CA . THR A 1 91 ? 15.305 -7.785 8.336 1 26.44 91 THR A CA 1
ATOM 742 C C . THR A 1 91 ? 16.078 -8.828 9.141 1 26.44 91 THR A C 1
ATOM 744 O O . THR A 1 91 ? 17.219 -8.602 9.531 1 26.44 91 THR A O 1
ATOM 747 N N . MET B 1 1 ? -19.438 13.883 -3.979 1 57.44 1 MET B N 1
ATOM 748 C CA . MET B 1 1 ? -18.156 13.648 -3.322 1 57.44 1 MET B CA 1
ATOM 749 C C . MET B 1 1 ? -17.703 12.203 -3.5 1 57.44 1 MET B C 1
ATOM 751 O O . MET B 1 1 ? -18.547 11.297 -3.564 1 57.44 1 MET B O 1
ATOM 755 N N . LYS B 1 2 ? -16.516 11.945 -3.898 1 73.31 2 LYS B N 1
ATOM 756 C CA . LYS B 1 2 ? -16 10.586 -4.102 1 73.31 2 LYS B CA 1
ATOM 757 C C . LYS B 1 2 ? -16.047 9.789 -2.803 1 73.31 2 LYS B C 1
ATOM 759 O O . LYS B 1 2 ? -15.828 10.336 -1.722 1 73.31 2 LYS B O 1
ATOM 764 N N . ARG B 1 3 ? -16.531 8.703 -2.92 1 89.5 3 ARG B N 1
ATOM 765 C CA . ARG B 1 3 ? -16.594 7.816 -1.763 1 89.5 3 ARG B CA 1
ATOM 766 C C . ARG B 1 3 ? -15.203 7.531 -1.207 1 89.5 3 ARG B C 1
ATOM 768 O O . ARG B 1 3 ? -14.344 7.004 -1.914 1 89.5 3 ARG B O 1
ATOM 775 N N . LEU B 1 4 ? -14.852 7.977 -0.1 1 87.31 4 LEU B N 1
ATOM 776 C CA . LEU B 1 4 ? -13.555 7.836 0.55 1 87.31 4 LEU B CA 1
ATOM 777 C C . LEU B 1 4 ? -13.547 6.645 1.503 1 87.31 4 LEU B C 1
ATOM 779 O O . LEU B 1 4 ? -14.57 6.336 2.119 1 87.31 4 LEU B O 1
ATOM 783 N N . THR B 1 5 ? -12.438 5.949 1.453 1 87.75 5 THR B N 1
ATOM 784 C CA . THR B 1 5 ? -12.266 4.875 2.424 1 87.75 5 THR B CA 1
ATOM 785 C C . THR B 1 5 ? -12.078 5.438 3.828 1 87.75 5 THR B C 1
ATOM 787 O O . THR B 1 5 ? -11.867 6.641 3.996 1 87.75 5 THR B O 1
ATOM 790 N N . GLY B 1 6 ? -12.203 4.562 4.844 1 91.06 6 GLY B N 1
ATOM 791 C CA . GLY B 1 6 ? -12.008 5.008 6.215 1 91.06 6 GLY B CA 1
ATOM 792 C C . GLY B 1 6 ? -10.656 5.66 6.438 1 91.06 6 GLY B C 1
ATOM 793 O O . GLY B 1 6 ? -10.57 6.719 7.062 1 91.06 6 GLY B O 1
ATOM 794 N N . LEU B 1 7 ? -9.672 5.094 5.859 1 92.31 7 LEU B N 1
ATOM 795 C CA . LEU B 1 7 ? -8.312 5.605 6 1 92.31 7 LEU B CA 1
ATOM 796 C C . LEU B 1 7 ? -8.172 6.961 5.32 1 92.31 7 LEU B C 1
ATOM 798 O O . LEU B 1 7 ? -7.539 7.867 5.863 1 92.31 7 LEU B O 1
ATOM 802 N N . GLN B 1 8 ? -8.812 7.031 4.195 1 91.88 8 GLN B N 1
ATOM 803 C CA . GLN B 1 8 ? -8.781 8.297 3.465 1 91.88 8 GLN B CA 1
ATOM 804 C C . GLN B 1 8 ? -9.461 9.406 4.262 1 91.88 8 GLN B C 1
ATOM 806 O O . GLN B 1 8 ? -8.992 10.547 4.27 1 91.88 8 GLN B O 1
ATOM 811 N N . LYS B 1 9 ? -10.461 9.07 4.914 1 95.88 9 LYS B N 1
ATOM 812 C CA . LYS B 1 9 ? -11.164 10.039 5.75 1 95.88 9 LYS B CA 1
ATOM 813 C C . LYS B 1 9 ? -10.297 10.477 6.934 1 95.88 9 LYS B C 1
ATOM 815 O O . LYS B 1 9 ? -10.297 11.648 7.309 1 95.88 9 LYS B O 1
ATOM 820 N N . GLN B 1 10 ? -9.664 9.516 7.457 1 96.88 10 GLN B N 1
ATOM 821 C CA . GLN B 1 10 ? -8.789 9.805 8.586 1 96.88 10 GLN B CA 1
ATOM 822 C C . GLN B 1 10 ? -7.648 10.727 8.172 1 96.88 10 GLN B C 1
ATOM 824 O O . GLN B 1 10 ? -7.32 11.68 8.883 1 96.88 10 GLN B O 1
ATOM 829 N N . VAL B 1 11 ? -7.094 10.492 7.051 1 96.88 11 VAL B N 1
ATOM 830 C CA . VAL B 1 11 ? -6.016 11.32 6.523 1 96.88 11 VAL B CA 1
ATOM 831 C C . VAL B 1 11 ? -6.527 12.734 6.27 1 96.88 11 VAL B C 1
ATOM 833 O O . VAL B 1 11 ? -5.887 13.719 6.648 1 96.88 11 VAL B O 1
ATOM 836 N N . LEU B 1 12 ? -7.727 12.789 5.703 1 96.75 12 LEU B N 1
ATOM 837 C CA . LEU B 1 12 ? -8.305 14.094 5.395 1 96.75 12 LEU B CA 1
ATOM 838 C C . LEU B 1 12 ? -8.617 14.867 6.672 1 96.75 12 LEU B C 1
ATOM 840 O O . LEU B 1 12 ? -8.398 16.078 6.738 1 96.75 12 LEU B O 1
ATOM 844 N N . ALA B 1 13 ? -9.078 14.18 7.59 1 98 13 ALA B N 1
ATOM 845 C CA . ALA B 1 13 ? -9.391 14.805 8.867 1 98 13 ALA B CA 1
ATOM 846 C C . ALA B 1 13 ? -8.141 15.359 9.531 1 98 13 ALA B C 1
ATOM 848 O O . ALA B 1 13 ? -8.156 16.453 10.094 1 98 13 ALA B O 1
ATOM 849 N N . LEU B 1 14 ? -7.066 14.641 9.438 1 97.94 14 LEU B N 1
ATOM 850 C CA . LEU B 1 14 ? -5.793 15.07 10 1 97.94 14 LEU B CA 1
ATOM 851 C C . LEU B 1 14 ? -5.27 16.312 9.273 1 97.94 14 LEU B C 1
ATOM 853 O O . LEU B 1 14 ? -4.812 17.266 9.914 1 97.94 14 LEU B O 1
ATOM 857 N N . TYR B 1 15 ? -5.34 16.172 8.023 1 97.62 15 TYR B N 1
ATOM 858 C CA . TYR B 1 15 ? -4.91 17.297 7.207 1 97.62 15 TYR B CA 1
ATOM 859 C C . TYR B 1 15 ? -5.688 18.562 7.566 1 97.62 15 TYR B C 1
ATOM 861 O O . TYR B 1 15 ? -5.094 19.625 7.801 1 97.62 15 TYR B O 1
ATOM 869 N N . ARG B 1 16 ? -6.961 18.5 7.645 1 97.5 16 ARG B N 1
ATOM 870 C CA . ARG B 1 16 ? -7.828 19.609 8.016 1 97.5 16 ARG B CA 1
ATOM 871 C C . ARG B 1 16 ? -7.496 20.125 9.414 1 97.5 16 ARG B C 1
ATOM 873 O O . ARG B 1 16 ? -7.559 21.328 9.68 1 97.5 16 ARG B O 1
ATOM 880 N N . GLY B 1 17 ? -7.215 19.156 10.266 1 97.75 17 GLY B N 1
ATOM 881 C CA . GLY B 1 17 ? -6.805 19.547 11.609 1 97.75 17 GLY B CA 1
ATOM 882 C C . GLY B 1 17 ? -5.59 20.453 11.625 1 97.75 17 GLY B C 1
ATOM 883 O O . GLY B 1 17 ? -5.559 21.438 12.359 1 97.75 17 GLY B O 1
ATOM 884 N N . PHE B 1 18 ? -4.664 20.172 10.797 1 97.38 18 PHE B N 1
ATOM 885 C CA . PHE B 1 18 ? -3.482 21.016 10.672 1 97.38 18 PHE B CA 1
ATOM 886 C C . PHE B 1 18 ? -3.852 22.391 10.148 1 97.38 18 PHE B C 1
ATOM 888 O O . PHE B 1 18 ? -3.396 23.406 10.672 1 97.38 18 PHE B O 1
ATOM 895 N N . LEU B 1 19 ? -4.676 22.406 9.156 1 97.06 19 LEU B N 1
ATOM 896 C CA . LEU B 1 19 ? -5.043 23.672 8.523 1 97.06 19 LEU B CA 1
ATOM 897 C C . LEU B 1 19 ? -5.855 24.547 9.477 1 97.06 19 LEU B C 1
ATOM 899 O O . LEU B 1 19 ? -5.664 25.766 9.523 1 97.06 19 LEU B O 1
ATOM 903 N N . ARG B 1 20 ? -6.645 23.922 10.242 1 96.88 20 ARG B N 1
ATOM 904 C CA . ARG B 1 20 ? -7.441 24.656 11.219 1 96.88 20 ARG B CA 1
ATOM 905 C C . ARG B 1 20 ? -6.555 25.266 12.305 1 96.88 20 ARG B C 1
ATOM 907 O O . ARG B 1 20 ? -6.742 26.406 12.703 1 96.88 20 ARG B O 1
ATOM 914 N N . THR B 1 21 ? -5.605 24.5 12.711 1 96 21 THR B N 1
ATOM 915 C CA . THR B 1 21 ? -4.695 24.969 13.75 1 96 21 THR B CA 1
ATOM 916 C C . THR B 1 21 ? -3.828 26.109 13.227 1 96 21 THR B C 1
ATOM 918 O O . THR B 1 21 ? -3.504 27.047 13.977 1 96 21 THR B O 1
ATOM 921 N N . SER B 1 22 ? -3.48 26.016 11.977 1 95.31 22 SER B N 1
ATOM 922 C CA . SER B 1 22 ? -2.641 27.047 11.391 1 95.31 22 SER B CA 1
ATOM 923 C C . SER B 1 22 ? -3.336 28.406 11.422 1 95.31 22 SER B C 1
ATOM 925 O O . SER B 1 22 ? -2.678 29.453 11.469 1 95.31 22 SER B O 1
ATOM 927 N N . ARG B 1 23 ? -4.637 28.391 11.477 1 95.12 23 ARG B N 1
ATOM 928 C CA . ARG B 1 23 ? -5.402 29.625 11.445 1 95.12 23 ARG B CA 1
ATOM 929 C C . ARG B 1 23 ? -5.336 30.344 12.789 1 95.12 23 ARG B C 1
ATOM 931 O O . ARG B 1 23 ? -5.664 31.531 12.883 1 95.12 23 ARG B O 1
ATOM 938 N N . THR B 1 24 ? -4.93 29.609 13.836 1 93.12 24 THR B N 1
ATOM 939 C CA . THR B 1 24 ? -4.812 30.203 15.172 1 93.12 24 THR B CA 1
ATOM 940 C C . THR B 1 24 ? -3.463 30.891 15.336 1 93.12 24 THR B C 1
ATOM 942 O O . THR B 1 24 ? -3.225 31.562 16.344 1 93.12 24 THR B O 1
ATOM 945 N N . LYS B 1 25 ? -2.654 30.812 14.336 1 92.25 25 LYS B N 1
ATOM 946 C CA . LYS B 1 25 ? -1.312 31.391 14.391 1 92.25 25 LYS B CA 1
ATOM 947 C C . LYS B 1 25 ? -1.226 32.656 13.57 1 92.25 25 LYS B C 1
ATOM 949 O O . LYS B 1 25 ? -2.219 33.094 12.984 1 92.25 25 LYS B O 1
ATOM 954 N N . THR B 1 26 ? 0.006 33.375 13.617 1 94.19 26 THR B N 1
ATOM 955 C CA . THR B 1 26 ? 0.227 34.562 12.812 1 94.19 26 THR B CA 1
ATOM 956 C C . THR B 1 26 ? 0.159 34.25 11.328 1 94.19 26 THR B C 1
ATOM 958 O O . THR B 1 26 ? 0.373 33.094 10.922 1 94.19 26 THR B O 1
ATOM 961 N N . PRO B 1 27 ? -0.151 35.156 10.508 1 94.75 27 PRO B N 1
ATOM 962 C CA . PRO B 1 27 ? -0.235 34.906 9.062 1 94.75 27 PRO B CA 1
ATOM 963 C C . PRO B 1 27 ? 1.056 34.344 8.484 1 94.75 27 PRO B C 1
ATOM 965 O O . PRO B 1 27 ? 1.011 33.531 7.562 1 94.75 27 PRO B O 1
ATOM 968 N N . GLU B 1 28 ? 2.133 34.812 8.977 1 94.5 28 GLU B N 1
ATOM 969 C CA . GLU B 1 28 ? 3.414 34.281 8.508 1 94.5 28 GLU B CA 1
ATOM 970 C C . GLU B 1 28 ? 3.586 32.812 8.883 1 94.5 28 GLU B C 1
ATOM 972 O O . GLU B 1 28 ? 4.008 32 8.062 1 94.5 28 GLU B O 1
ATOM 977 N N . GLU B 1 29 ? 3.314 32.5 10.156 1 93.5 29 GLU B N 1
ATOM 978 C CA . GLU B 1 29 ? 3.408 31.125 10.641 1 93.5 29 GLU B CA 1
ATOM 979 C C . GLU B 1 29 ? 2.395 30.219 9.945 1 93.5 29 GLU B C 1
ATOM 981 O O . GLU B 1 29 ? 2.691 29.062 9.633 1 93.5 29 GLU B O 1
ATOM 986 N N . ARG B 1 30 ? 1.263 30.797 9.711 1 95.94 30 ARG B N 1
ATOM 987 C CA . ARG B 1 30 ? 0.213 30.047 9.023 1 95.94 30 ARG B CA 1
ATOM 988 C C . ARG B 1 30 ? 0.675 29.594 7.645 1 95.94 30 ARG B C 1
ATOM 990 O O . ARG B 1 30 ? 0.547 28.422 7.293 1 95.94 30 ARG B O 1
ATOM 997 N N . ASN B 1 31 ? 1.197 30.562 6.898 1 96.06 31 ASN B N 1
ATOM 998 C CA . ASN B 1 31 ? 1.682 30.25 5.559 1 96.06 31 ASN B CA 1
ATOM 999 C C . ASN B 1 31 ? 2.771 29.188 5.59 1 96.06 31 ASN B C 1
ATOM 1001 O O . ASN B 1 31 ? 2.809 28.297 4.73 1 96.06 31 ASN B O 1
ATOM 1005 N N . LYS B 1 32 ? 3.625 29.281 6.594 1 96.12 32 LYS B N 1
ATOM 1006 C CA . LYS B 1 32 ? 4.699 28.297 6.738 1 96.12 32 LYS B CA 1
ATOM 1007 C C . LYS B 1 32 ? 4.148 26.922 7.07 1 96.12 32 LYS B C 1
ATOM 1009 O O . LYS B 1 32 ? 4.535 25.922 6.453 1 96.12 32 LYS B O 1
ATOM 1014 N N . ILE B 1 33 ? 3.256 26.891 8.031 1 95.5 33 ILE B N 1
ATOM 1015 C CA . ILE B 1 33 ? 2.658 25.625 8.469 1 95.5 33 ILE B CA 1
ATOM 1016 C C . ILE B 1 33 ? 1.917 24.984 7.301 1 95.5 33 ILE B C 1
ATOM 1018 O O . ILE B 1 33 ? 2.094 23.797 7.027 1 95.5 33 ILE B O 1
ATOM 1022 N N . GLU B 1 34 ? 1.142 25.719 6.578 1 97.12 34 GLU B N 1
ATOM 1023 C CA . GLU B 1 34 ? 0.364 25.203 5.457 1 97.12 34 GLU B CA 1
ATOM 1024 C C . GLU B 1 34 ? 1.272 24.641 4.371 1 97.12 34 GLU B C 1
ATOM 1026 O O . GLU B 1 34 ? 0.986 23.578 3.803 1 97.12 34 GLU B O 1
ATOM 1031 N N . SER B 1 35 ? 2.338 25.312 4.133 1 97.31 35 SER B N 1
ATOM 1032 C CA . SER B 1 35 ? 3.291 24.859 3.127 1 97.31 35 SER B CA 1
ATOM 1033 C C . SER B 1 35 ? 3.957 23.562 3.541 1 97.31 35 SER B C 1
ATOM 1035 O O . SER B 1 35 ? 4.062 22.625 2.74 1 97.31 35 SER B O 1
ATOM 1037 N N . ILE B 1 36 ? 4.355 23.484 4.809 1 96.44 36 ILE B N 1
ATOM 1038 C CA . ILE B 1 36 ? 5.043 22.312 5.332 1 96.44 36 ILE B CA 1
ATOM 1039 C C . ILE B 1 36 ? 4.094 21.109 5.336 1 96.44 36 ILE B C 1
ATOM 1041 O O . ILE B 1 36 ? 4.457 20.016 4.895 1 96.44 36 ILE B O 1
ATOM 1045 N N . VAL B 1 37 ? 2.938 21.391 5.75 1 97.5 37 VAL B N 1
ATOM 1046 C CA . VAL B 1 37 ? 1.946 20.328 5.879 1 97.5 37 VAL B CA 1
ATOM 1047 C C . VAL B 1 37 ? 1.564 19.812 4.496 1 97.5 37 VAL B C 1
ATOM 1049 O O . VAL B 1 37 ? 1.541 18.594 4.266 1 97.5 37 VAL B O 1
ATOM 1052 N N . SER B 1 38 ? 1.295 20.703 3.623 1 97.5 38 SER B N 1
ATOM 1053 C CA . SER B 1 38 ? 0.942 20.312 2.264 1 97.5 38 SER B CA 1
ATOM 1054 C C . SER B 1 38 ? 2.051 19.484 1.623 1 97.5 38 SER B C 1
ATOM 1056 O O . SER B 1 38 ? 1.783 18.453 0.998 1 97.5 38 SER B O 1
ATOM 1058 N N . GLN B 1 39 ? 3.207 19.906 1.861 1 97.94 39 GLN B N 1
ATOM 1059 C CA . GLN B 1 39 ? 4.352 19.188 1.304 1 97.94 39 GLN B CA 1
ATOM 1060 C C . GLN B 1 39 ? 4.508 17.812 1.94 1 97.94 39 GLN B C 1
ATOM 1062 O O . GLN B 1 39 ? 4.793 16.844 1.25 1 97.94 39 GLN B O 1
ATOM 1067 N N . GLN B 1 40 ? 4.289 17.766 3.246 1 97.5 40 GLN B N 1
ATOM 1068 C CA . GLN B 1 40 ? 4.422 16.5 3.969 1 97.5 40 GLN B CA 1
ATOM 1069 C C . GLN B 1 40 ? 3.373 15.492 3.512 1 97.5 40 GLN B C 1
ATOM 1071 O O . GLN B 1 40 ? 3.68 14.312 3.316 1 97.5 40 GLN B O 1
ATOM 1076 N N . PHE B 1 41 ? 2.223 15.938 3.395 1 97.94 41 PHE B N 1
ATOM 1077 C CA . PHE B 1 41 ? 1.147 15.047 2.973 1 97.94 41 PHE B CA 1
ATOM 1078 C C . PHE B 1 41 ? 1.38 14.555 1.55 1 97.94 41 PHE B C 1
ATOM 1080 O O . PHE B 1 41 ? 1.108 13.391 1.237 1 97.94 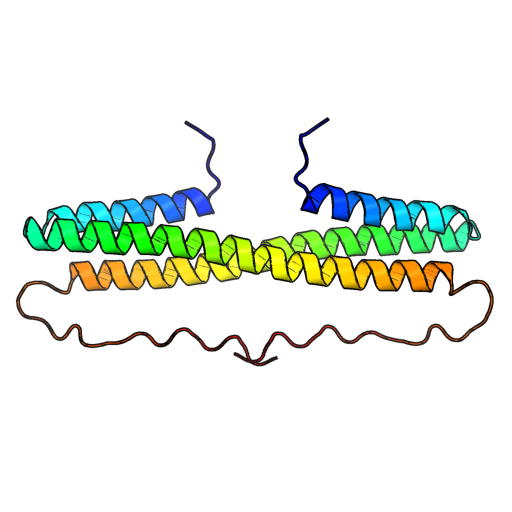41 PHE B O 1
ATOM 1087 N N . ARG B 1 42 ? 1.953 15.383 0.742 1 97.06 42 ARG B N 1
ATOM 1088 C CA . ARG B 1 42 ? 2.277 14.984 -0.624 1 97.06 42 ARG B CA 1
ATOM 1089 C C . ARG B 1 42 ? 3.4 13.953 -0.64 1 97.06 42 ARG B C 1
ATOM 1091 O O . ARG B 1 42 ? 3.314 12.945 -1.343 1 97.06 42 ARG B O 1
ATOM 1098 N N . ARG B 1 43 ? 4.32 14.234 0.137 1 97.12 43 ARG B N 1
ATOM 1099 C CA . ARG B 1 43 ? 5.449 13.32 0.23 1 97.12 43 ARG B CA 1
ATOM 1100 C C . ARG B 1 43 ? 5.012 11.961 0.768 1 97.12 43 ARG B C 1
ATOM 1102 O O . ARG B 1 43 ? 5.426 10.922 0.255 1 97.12 43 ARG B O 1
ATOM 1109 N N . ASN B 1 44 ? 4.23 12 1.79 1 96.56 44 ASN B N 1
ATOM 1110 C CA . ASN B 1 44 ? 3.729 10.758 2.369 1 96.56 44 ASN B CA 1
ATOM 1111 C C . ASN B 1 44 ? 2.943 9.938 1.348 1 96.56 44 ASN B C 1
ATOM 1113 O O . ASN B 1 44 ? 3.061 8.711 1.307 1 96.56 44 ASN B O 1
ATOM 1117 N N . ALA B 1 45 ? 2.18 10.625 0.573 1 95.94 45 ALA B N 1
ATOM 1118 C CA . ALA B 1 45 ? 1.397 9.938 -0.454 1 95.94 45 ALA B CA 1
ATOM 1119 C C . ALA B 1 45 ? 2.305 9.227 -1.451 1 95.94 45 ALA B C 1
ATOM 1121 O O . ALA B 1 45 ? 2.047 8.078 -1.82 1 95.94 45 ALA B O 1
ATOM 1122 N N . ILE B 1 46 ? 3.32 9.883 -1.867 1 96.31 46 ILE B N 1
ATOM 1123 C CA . ILE B 1 46 ? 4.273 9.328 -2.818 1 96.31 46 ILE B CA 1
ATOM 1124 C C . ILE B 1 46 ? 5 8.141 -2.186 1 96.31 46 ILE B C 1
ATOM 1126 O O . ILE B 1 46 ? 5.168 7.098 -2.822 1 96.31 46 ILE B O 1
ATOM 1130 N N . GLU B 1 47 ? 5.359 8.336 -0.965 1 95.81 47 GLU B N 1
ATOM 1131 C CA . GLU B 1 47 ? 6.105 7.297 -0.263 1 95.81 47 GLU B CA 1
ATOM 1132 C C . GLU B 1 47 ? 5.258 6.043 -0.076 1 95.81 47 GLU B C 1
ATOM 1134 O O . GLU B 1 47 ? 5.758 4.922 -0.202 1 95.81 47 GLU B O 1
ATOM 1139 N N . VAL B 1 48 ? 4.07 6.219 0.28 1 94.75 48 VAL B N 1
ATOM 1140 C CA . VAL B 1 48 ? 3.154 5.098 0.458 1 94.75 48 VAL B CA 1
ATOM 1141 C C . VAL B 1 48 ? 3.021 4.324 -0.852 1 94.75 48 VAL B C 1
ATOM 1143 O O . VAL B 1 48 ? 3.08 3.092 -0.862 1 94.75 48 VAL B O 1
ATOM 1146 N N . ASP B 1 49 ? 2.844 5.035 -1.931 1 93.38 49 ASP B N 1
ATOM 1147 C CA . ASP B 1 49 ? 2.723 4.402 -3.242 1 93.38 49 ASP B CA 1
ATOM 1148 C C . ASP B 1 49 ? 3.998 3.646 -3.605 1 93.38 49 ASP B C 1
ATOM 1150 O O . ASP B 1 49 ? 3.936 2.531 -4.129 1 93.38 49 ASP B O 1
ATOM 1154 N N . ARG B 1 50 ? 5.07 4.285 -3.387 1 94.69 50 ARG B N 1
ATOM 1155 C CA . ARG B 1 50 ? 6.363 3.691 -3.715 1 94.69 50 ARG B CA 1
ATOM 1156 C C . ARG B 1 50 ? 6.59 2.404 -2.928 1 94.69 50 ARG B C 1
ATOM 1158 O O . ARG B 1 50 ? 7.027 1.397 -3.488 1 94.69 50 ARG B O 1
ATOM 1165 N N . LYS B 1 51 ? 6.332 2.514 -1.677 1 93.56 51 LYS B N 1
ATOM 1166 C CA . LYS B 1 51 ? 6.516 1.352 -0.812 1 93.56 51 LYS B CA 1
ATOM 1167 C C . LYS B 1 51 ? 5.625 0.192 -1.255 1 93.56 51 LYS B C 1
ATOM 1169 O O . LYS B 1 51 ? 6.07 -0.958 -1.287 1 93.56 51 LYS B O 1
ATOM 1174 N N . ASN B 1 52 ? 4.43 0.569 -1.541 1 92.5 52 ASN B N 1
ATOM 1175 C CA . ASN B 1 52 ? 3.5 -0.441 -2.033 1 92.5 52 ASN B CA 1
ATOM 1176 C C . ASN B 1 52 ? 3.996 -1.076 -3.33 1 92.5 52 ASN B C 1
ATOM 1178 O O . ASN B 1 52 ? 3.975 -2.301 -3.475 1 92.5 52 ASN B O 1
ATOM 1182 N N . PHE B 1 53 ? 4.473 -0.329 -4.172 1 93.12 53 PHE B N 1
ATOM 1183 C CA . PHE B 1 53 ? 4.949 -0.793 -5.473 1 93.12 53 PHE B CA 1
ATOM 1184 C C . PHE B 1 53 ? 6.148 -1.722 -5.309 1 93.12 53 PHE B C 1
ATOM 1186 O O . PHE B 1 53 ? 6.211 -2.777 -5.941 1 93.12 53 PHE B O 1
ATOM 1193 N N . ILE B 1 54 ? 7.02 -1.318 -4.469 1 94.81 54 ILE B N 1
ATOM 1194 C CA . ILE B 1 54 ? 8.219 -2.115 -4.23 1 94.81 54 ILE B CA 1
ATOM 1195 C C . ILE B 1 54 ? 7.828 -3.49 -3.695 1 94.81 54 ILE B C 1
ATOM 1197 O O . ILE B 1 54 ? 8.359 -4.512 -4.137 1 94.81 54 ILE B O 1
ATOM 1201 N N . TYR B 1 55 ? 7.004 -3.594 -2.818 1 95 55 TYR B N 1
ATOM 1202 C CA . TYR B 1 55 ? 6.578 -4.852 -2.215 1 95 55 TYR B CA 1
ATOM 1203 C C . TYR B 1 55 ? 5.867 -5.734 -3.234 1 95 55 TYR B C 1
ATOM 1205 O O . TYR B 1 55 ? 6.121 -6.938 -3.307 1 95 55 TYR B O 1
ATOM 1213 N N . ILE B 1 56 ? 4.965 -5.105 -4.062 1 95.88 56 ILE B N 1
ATOM 1214 C CA . ILE B 1 56 ? 4.227 -5.867 -5.062 1 95.88 56 ILE B CA 1
ATOM 1215 C C . ILE B 1 56 ? 5.188 -6.379 -6.133 1 95.88 56 ILE B C 1
ATOM 1217 O O . ILE B 1 56 ? 5.062 -7.516 -6.598 1 95.88 56 ILE B O 1
ATOM 1221 N N . GLU B 1 57 ? 6.102 -5.531 -6.469 1 95.5 57 GLU B N 1
ATOM 1222 C CA . GLU B 1 57 ? 7.113 -5.965 -7.434 1 95.5 57 GLU B CA 1
ATOM 1223 C C . GLU B 1 57 ? 7.883 -7.176 -6.914 1 95.5 57 GLU B C 1
ATOM 1225 O O . GLU B 1 57 ? 8.18 -8.102 -7.672 1 95.5 57 GLU B O 1
ATOM 1230 N N . TYR B 1 58 ? 8.242 -7.156 -5.711 1 96.25 58 TYR B N 1
ATOM 1231 C CA . TYR B 1 58 ? 8.914 -8.289 -5.078 1 96.25 58 TYR B CA 1
ATOM 1232 C C . TYR B 1 58 ? 8.07 -9.547 -5.176 1 96.25 58 TYR B C 1
ATOM 1234 O O . TYR B 1 58 ? 8.57 -10.617 -5.52 1 96.25 58 TYR B O 1
ATOM 1242 N N . LEU B 1 59 ? 6.824 -9.43 -4.891 1 96.56 59 LEU B N 1
ATOM 1243 C CA . LEU B 1 59 ? 5.918 -10.57 -4.957 1 96.56 59 LEU B CA 1
ATOM 1244 C C . LEU B 1 59 ? 5.809 -11.094 -6.387 1 96.56 59 LEU B C 1
ATOM 1246 O O . LEU B 1 59 ? 5.781 -12.305 -6.605 1 96.56 59 LEU B O 1
ATOM 1250 N N . LEU B 1 60 ? 5.777 -10.164 -7.305 1 97.19 60 LEU B N 1
ATOM 1251 C CA . LEU B 1 60 ? 5.676 -10.539 -8.711 1 97.19 60 LEU B CA 1
ATOM 1252 C C . LEU B 1 60 ? 6.926 -11.281 -9.172 1 97.19 60 LEU B C 1
ATOM 1254 O O . LEU B 1 60 ? 6.828 -12.273 -9.891 1 97.19 60 LEU B O 1
ATOM 1258 N N . ARG B 1 61 ? 8.031 -10.797 -8.75 1 96.94 61 ARG B N 1
ATOM 1259 C CA . ARG B 1 61 ? 9.289 -11.453 -9.117 1 96.94 61 ARG B CA 1
ATOM 1260 C C . ARG B 1 61 ? 9.367 -12.852 -8.523 1 96.94 61 ARG B C 1
ATOM 1262 O O . ARG B 1 61 ? 9.766 -13.805 -9.203 1 96.94 61 ARG B O 1
ATOM 1269 N N . ARG B 1 62 ? 8.984 -13 -7.395 1 96.06 62 ARG B N 1
ATOM 1270 C CA . ARG B 1 62 ? 8.961 -14.297 -6.734 1 96.06 62 ARG B CA 1
ATOM 1271 C C . ARG B 1 62 ? 7.992 -15.25 -7.43 1 96.06 62 ARG B C 1
ATOM 1273 O O . ARG B 1 62 ? 8.312 -16.422 -7.645 1 96.06 62 ARG B O 1
ATOM 1280 N N . GLY B 1 63 ? 6.867 -14.617 -7.738 1 96.81 63 GLY B N 1
ATOM 1281 C CA . GLY B 1 63 ? 5.895 -15.43 -8.461 1 96.81 63 GLY B CA 1
ATOM 1282 C C . GLY B 1 63 ? 6.379 -15.875 -9.828 1 96.81 63 GLY B C 1
ATOM 1283 O O . GLY B 1 63 ? 6.145 -17.016 -10.234 1 96.81 63 GLY B O 1
ATOM 1284 N N . ALA B 1 64 ? 7.012 -15.047 -10.445 1 96.88 64 ALA B N 1
ATOM 1285 C CA . ALA B 1 64 ? 7.539 -15.367 -11.766 1 96.88 64 ALA B CA 1
ATOM 1286 C C . ALA B 1 64 ? 8.57 -16.484 -11.688 1 96.88 64 ALA B C 1
ATOM 1288 O O . ALA B 1 64 ? 8.602 -17.375 -12.547 1 96.88 64 ALA B O 1
ATOM 1289 N N . LYS B 1 65 ? 9.367 -16.453 -10.734 1 96.12 65 LYS B N 1
ATOM 1290 C CA . LYS B 1 65 ? 10.352 -17.5 -10.531 1 96.12 65 LYS B CA 1
ATOM 1291 C C . LYS B 1 65 ? 9.68 -18.844 -10.258 1 96.12 65 LYS B C 1
ATOM 1293 O O . LYS B 1 65 ? 10.094 -19.875 -10.805 1 96.12 65 LYS B O 1
ATOM 1298 N N . GLN B 1 66 ? 8.727 -18.828 -9.453 1 95.31 66 GLN B N 1
ATOM 1299 C CA . GLN B 1 66 ? 7.984 -20.031 -9.133 1 95.31 66 GLN B CA 1
ATOM 1300 C C . GLN B 1 66 ? 7.297 -20.609 -10.375 1 95.31 66 GLN B C 1
ATOM 1302 O O . GLN B 1 66 ? 7.246 -21.828 -10.555 1 95.31 66 GLN B O 1
ATOM 1307 N N . LEU B 1 67 ? 6.777 -19.75 -11.164 1 96 67 LEU B N 1
ATOM 1308 C CA . LEU B 1 67 ? 6.125 -20.172 -12.398 1 96 67 LEU B CA 1
ATOM 1309 C C . LEU B 1 67 ? 7.125 -20.844 -13.336 1 96 67 LEU B C 1
ATOM 1311 O O . LEU B 1 67 ? 6.824 -21.875 -13.938 1 96 67 LEU B O 1
ATOM 1315 N N . GLN B 1 68 ? 8.281 -20.203 -13.445 1 94.75 68 GLN B N 1
ATOM 1316 C CA . GLN B 1 68 ? 9.32 -20.781 -14.289 1 94.75 68 GLN B CA 1
ATOM 1317 C C . GLN B 1 68 ? 9.742 -22.172 -13.781 1 94.75 68 GLN B C 1
ATOM 1319 O O . GLN B 1 68 ? 9.953 -23.094 -14.57 1 94.75 68 GLN B O 1
ATOM 1324 N N . GLN B 1 69 ? 9.867 -22.297 -12.516 1 93.12 69 GLN B N 1
ATOM 1325 C CA . GLN B 1 69 ? 10.219 -23.578 -11.898 1 93.12 69 GLN B CA 1
ATOM 1326 C C . GLN B 1 69 ? 9.133 -24.609 -12.133 1 93.12 69 GLN B C 1
ATOM 1328 O O . GLN B 1 69 ? 9.43 -25.797 -12.367 1 93.12 69 GLN B O 1
ATOM 1333 N N . LEU B 1 70 ? 7.973 -24.156 -12.07 1 91.31 70 LEU B N 1
ATOM 1334 C CA . LEU B 1 70 ? 6.836 -25.047 -12.297 1 91.31 70 LEU B CA 1
ATOM 1335 C C . LEU B 1 70 ? 6.82 -25.547 -13.734 1 91.31 70 LEU B C 1
ATOM 1337 O O . LEU B 1 70 ? 6.457 -26.703 -13.984 1 91.31 70 LEU B O 1
ATOM 1341 N N . LYS B 1 71 ? 7.285 -24.719 -14.531 1 89.56 71 LYS B N 1
ATOM 1342 C CA . LYS B 1 71 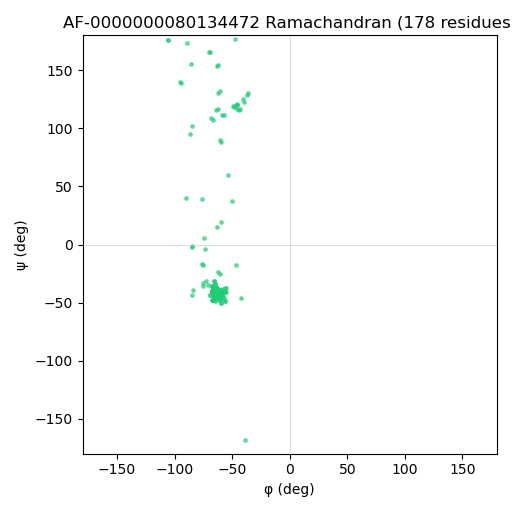? 7.34 -25.094 -15.938 1 89.56 71 LYS B CA 1
ATOM 1343 C C . LYS B 1 71 ? 8.461 -26.078 -16.203 1 89.56 71 LYS B C 1
ATOM 1345 O O . LYS B 1 71 ? 8.336 -26.953 -17.078 1 89.56 71 LYS B O 1
ATOM 1350 N N . THR B 1 72 ? 9.531 -25.797 -15.344 1 84.44 72 THR B N 1
ATOM 1351 C CA . THR B 1 72 ? 10.703 -26.641 -15.562 1 84.44 72 THR B CA 1
ATOM 1352 C C . THR B 1 72 ? 10.562 -27.953 -14.789 1 84.44 72 THR B C 1
ATOM 1354 O O . THR B 1 72 ? 11.164 -28.969 -15.164 1 84.44 72 THR B O 1
ATOM 1357 N N . VAL B 1 73 ? 10.07 -27.656 -13.5 1 67.44 73 VAL B N 1
ATOM 1358 C CA . VAL B 1 73 ? 9.844 -28.906 -12.773 1 67.44 73 VAL B CA 1
ATOM 1359 C C . VAL B 1 73 ? 9.016 -29.859 -13.633 1 67.44 73 VAL B C 1
ATOM 1361 O O . VAL B 1 73 ? 7.824 -29.625 -13.852 1 67.44 73 VAL B O 1
ATOM 1364 N N . ASP B 1 74 ? 9.18 -29.906 -14.711 1 55.25 74 ASP B N 1
ATOM 1365 C CA . ASP B 1 74 ? 8.664 -31.125 -15.352 1 55.25 74 ASP B CA 1
ATOM 1366 C C . ASP B 1 74 ? 8.898 -32.344 -14.477 1 55.25 74 ASP B C 1
ATOM 1368 O O . ASP B 1 74 ? 9.734 -32.312 -13.57 1 55.25 74 ASP B O 1
ATOM 1372 N N . THR B 1 75 ? 8.75 -33.875 -14.867 1 47.81 75 THR B N 1
ATOM 1373 C CA . THR B 1 75 ? 8.953 -35.156 -14.25 1 47.81 75 THR B CA 1
ATOM 1374 C C . THR B 1 75 ? 10.297 -35.219 -13.523 1 47.81 75 THR B C 1
ATOM 1376 O O . THR B 1 75 ? 10.727 -36.281 -13.086 1 47.81 75 THR B O 1
ATOM 1379 N N . VAL B 1 76 ? 11.422 -34.469 -13.602 1 45.94 76 VAL B N 1
ATOM 1380 C CA . VAL B 1 76 ? 12.461 -35.062 -12.773 1 45.94 76 VAL B CA 1
ATOM 1381 C C . VAL B 1 76 ? 12.328 -34.562 -11.336 1 45.94 76 VAL B C 1
ATOM 1383 O O . VAL B 1 76 ? 11.883 -33.438 -11.102 1 45.94 76 VAL B O 1
ATOM 1386 N N . SER B 1 77 ? 12.742 -35.125 -9.977 1 44.75 77 SER B N 1
ATOM 1387 C CA . SER B 1 77 ? 12.484 -35.25 -8.539 1 44.75 77 SER B CA 1
ATOM 1388 C C . SER B 1 77 ? 12.742 -33.938 -7.82 1 44.75 77 SER B C 1
ATOM 1390 O O . SER B 1 77 ? 12.625 -33.844 -6.594 1 44.75 77 SER B O 1
ATOM 1392 N N . MET B 1 78 ? 13.742 -32.875 -8.047 1 42.28 78 MET B N 1
ATOM 1393 C CA . MET B 1 78 ? 14.484 -32.25 -6.949 1 42.28 78 MET B CA 1
ATOM 1394 C C . MET B 1 78 ? 13.75 -31.031 -6.41 1 42.28 78 MET B C 1
ATOM 1396 O O . MET B 1 78 ? 13.906 -29.938 -6.93 1 42.28 78 MET B O 1
ATOM 1400 N N . PHE B 1 79 ? 12.484 -30.906 -6.223 1 43.22 79 PHE B N 1
ATOM 1401 C CA . PHE B 1 79 ? 11.672 -29.766 -5.828 1 43.22 79 PHE B CA 1
ATOM 1402 C C . PHE B 1 79 ? 12.039 -29.297 -4.43 1 43.22 79 PHE B C 1
ATOM 1404 O O . PHE B 1 79 ? 11.266 -28.578 -3.781 1 43.22 79 PHE B O 1
ATOM 1411 N N . THR B 1 80 ? 13.094 -29.594 -3.74 1 42.66 80 THR B N 1
ATOM 1412 C CA . THR B 1 80 ? 13.047 -29.359 -2.301 1 42.66 80 THR B CA 1
ATOM 1413 C C . THR B 1 80 ? 13.148 -27.875 -1.981 1 42.66 80 THR B C 1
ATOM 1415 O O . THR B 1 80 ? 13.414 -27.5 -0.84 1 42.66 80 THR B O 1
ATOM 1418 N N . THR B 1 81 ? 13.156 -26.844 -2.951 1 43.62 81 THR B N 1
ATOM 1419 C CA . THR B 1 81 ? 13.797 -25.672 -2.385 1 43.62 81 THR B CA 1
ATOM 1420 C C . THR B 1 81 ? 12.781 -24.812 -1.629 1 43.62 81 THR B C 1
ATOM 1422 O O . THR B 1 81 ? 11.82 -24.328 -2.217 1 43.62 81 THR B O 1
ATOM 1425 N N . THR B 1 82 ? 12.586 -24.891 -0.362 1 41.34 82 THR B N 1
ATOM 1426 C CA . THR B 1 82 ? 11.766 -24.141 0.57 1 41.34 82 THR B CA 1
ATOM 1427 C C . THR B 1 82 ? 12.156 -22.656 0.562 1 41.34 82 THR B C 1
ATOM 1429 O O . THR B 1 82 ? 13.289 -22.312 0.904 1 41.34 82 THR B O 1
ATOM 1432 N N . PRO B 1 83 ? 11.672 -21.688 -0.248 1 43.94 83 PRO B N 1
ATOM 1433 C CA . PRO B 1 83 ? 12.18 -20.312 -0.194 1 43.94 83 PRO B CA 1
ATOM 1434 C C . PRO B 1 83 ? 11.805 -19.594 1.104 1 43.94 83 PRO B C 1
ATOM 1436 O O . PRO B 1 83 ? 10.664 -19.688 1.561 1 43.94 83 PRO B O 1
ATOM 1439 N N . SER B 1 84 ? 12.68 -19.297 2.072 1 45.81 84 SER B N 1
ATOM 1440 C CA . SER B 1 84 ? 12.484 -18.531 3.297 1 45.81 84 SER B CA 1
ATOM 1441 C C . SER B 1 84 ? 12.086 -17.094 2.992 1 45.81 84 SER B C 1
ATOM 1443 O O . SER B 1 84 ? 12.633 -16.469 2.07 1 45.81 84 SER B O 1
ATOM 1445 N N . PRO B 1 85 ?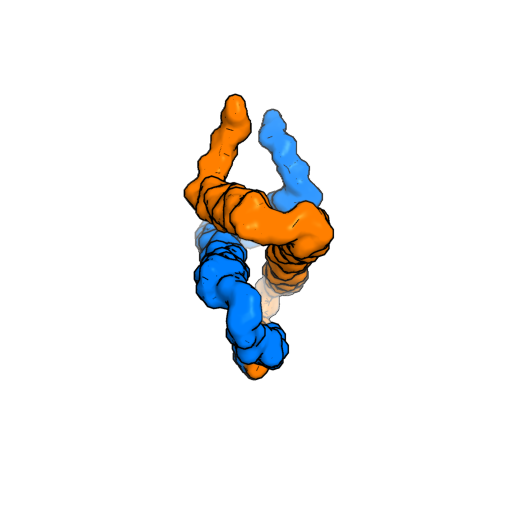 10.961 -16.578 3.318 1 46.81 85 PRO B N 1
ATOM 1446 C CA . PRO B 1 85 ? 10.492 -15.227 3.057 1 46.81 85 PRO B CA 1
ATOM 1447 C C . PRO B 1 85 ? 11.539 -14.164 3.381 1 46.81 85 PRO B C 1
ATOM 1449 O O . PRO B 1 85 ? 12.375 -14.367 4.266 1 46.81 85 PRO B O 1
ATOM 1452 N N . PRO B 1 86 ? 11.961 -13.344 2.412 1 43 86 PRO B N 1
ATOM 1453 C CA . PRO B 1 86 ? 13.016 -12.383 2.742 1 43 86 PRO B CA 1
ATOM 1454 C C . PRO B 1 86 ? 12.719 -11.594 4.02 1 43 86 PRO B C 1
ATOM 1456 O O . PRO B 1 86 ? 11.555 -11.352 4.344 1 43 86 PRO B O 1
ATOM 1459 N N . SER B 1 87 ? 13.555 -11.695 5.047 1 40.91 87 SER B N 1
ATOM 1460 C CA . SER B 1 87 ? 13.531 -10.938 6.301 1 40.91 87 SER B CA 1
ATOM 1461 C C . SER B 1 87 ? 13.258 -9.461 6.051 1 40.91 87 SER B C 1
ATOM 1463 O O . SER B 1 87 ? 13.789 -8.875 5.105 1 40.91 87 SER B O 1
ATOM 1465 N N . PRO B 1 88 ? 12.133 -8.969 6.559 1 42.5 88 PRO B N 1
ATOM 1466 C CA . PRO B 1 88 ? 11.836 -7.547 6.383 1 42.5 88 PRO B CA 1
ATOM 1467 C C . PRO B 1 88 ? 13.07 -6.66 6.547 1 42.5 88 PRO B C 1
ATOM 1469 O O . PRO B 1 88 ? 14.031 -7.051 7.211 1 42.5 88 PRO B O 1
ATOM 1472 N N . PRO B 1 89 ? 13.367 -5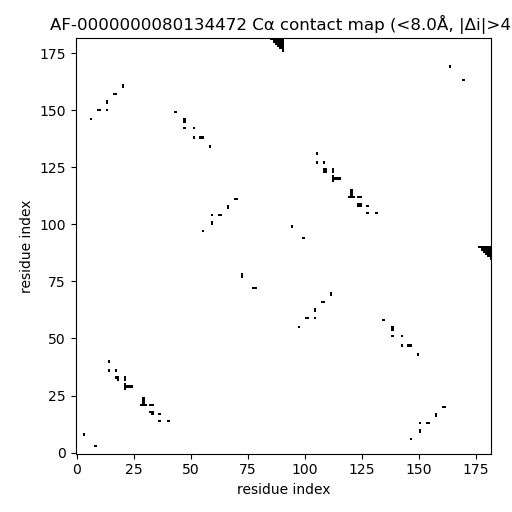.848 5.598 1 38.69 89 PRO B N 1
ATOM 1473 C CA . PRO B 1 89 ? 14.609 -5.102 5.785 1 38.69 89 PRO B CA 1
ATOM 1474 C C . PRO B 1 89 ? 14.844 -4.688 7.238 1 38.69 89 PRO B C 1
ATOM 1476 O O . PRO B 1 89 ? 13.883 -4.52 7.992 1 38.69 89 PRO B O 1
ATOM 1479 N N . PRO B 1 90 ? 16.047 -4.973 7.832 1 34.12 90 PRO B N 1
ATOM 1480 C CA . PRO B 1 90 ? 16.266 -4.523 9.211 1 34.12 90 PRO B CA 1
ATOM 1481 C C . PRO B 1 90 ? 15.828 -3.08 9.438 1 34.12 90 PRO B C 1
ATOM 1483 O O . PRO B 1 90 ? 16.062 -2.219 8.586 1 34.12 90 PRO B O 1
ATOM 1486 N N . THR B 1 91 ? 14.797 -2.711 10.305 1 25.73 91 THR B N 1
ATOM 1487 C CA . THR B 1 91 ? 14.727 -1.354 10.836 1 25.73 91 THR B CA 1
ATOM 1488 C C . THR B 1 91 ? 16.016 -0.979 11.547 1 25.73 91 THR B C 1
ATOM 1490 O O . THR B 1 91 ? 16.516 -1.74 12.375 1 25.73 91 THR B O 1
#

Foldseek 3Di:
DPDDDPVRVVLVVVLVVQLVVLVVDDPVSSVVSNVVSVVVSVVVVVVVVVVVVVVVVVVVVVVVVVVVCVVPPDPPDDPPDDDDPPDDPDD/DDDDDPVRVVLVVVLVVQLVVLVVDDPVSSVVSNVVSVVVSVVVVVVVVVVVVVVVVVVVVVVVVVVVCVVVPDPDPDPPDPDDPPDDPDD

Solvent-accessible surface area (backbone atoms only — not comparable to full-atom values): 10537 Å² total; per-residue (Å²): 131,82,86,67,52,72,66,52,46,51,51,50,50,50,53,48,50,48,55,57,54,29,68,78,48,55,72,70,55,19,54,49,48,49,53,52,49,54,49,48,55,51,48,49,52,51,49,52,52,50,53,50,49,54,54,51,49,52,53,48,52,53,48,50,51,52,46,53,47,56,67,62,54,52,94,83,72,92,80,76,80,76,82,74,74,78,59,50,59,58,67,131,80,88,67,53,74,65,53,47,52,52,49,51,50,53,50,51,48,55,57,54,28,66,76,48,55,70,69,56,20,55,50,47,50,51,51,49,54,50,48,54,51,49,49,52,52,48,51,52,50,53,51,48,53,55,50,50,50,50,49,53,54,48,51,52,52,46,52,44,56,66,61,54,46,97,71,88,83,73,78,78,76,81,72,76,81,60,54,62,49,51

Radius of gyration: 23.26 Å; Cα contacts (8 Å, |Δi|>4): 84; chains: 2; bounding box: 34×70×44 Å

Secondary structure (DSSP, 8-state):
-----HHHHHHHHHHHHHHHHHTTS-HHHHHHHHHHHHHHHHHHHHHHHHHHHHHHHHHHHHHHHHHHHHHH--TT---------------/-----HHHHHHHHHHHHHHHHHTTS-HHHHHHHHHHHHHHHHHHHHHHHHHHHHHHHHHHHHHHHHHHHHHH--SSS------PPP-----

pLDDT: mean 83.72, std 21.49, range [25.73, 98.06]

InterPro domains:
  IPR008011 Complex 1 LYR protein domain [PF05347] (9-69)
  IPR045295 SDHAF1, LYR domain [cd20268] (6-69)